Protein AF-M3I297-F1 (afdb_monomer_lite)

Organism: NCBI:txid1001599

Structure (mmCIF, N/CA/C/O backbone):
data_AF-M3I297-F1
#
_entry.id   AF-M3I297-F1
#
loop_
_atom_site.group_PDB
_atom_site.id
_atom_site.type_symbol
_atom_site.label_atom_id
_atom_site.label_alt_id
_atom_site.label_comp_id
_atom_site.label_asym_id
_atom_site.label_entity_id
_atom_site.label_seq_id
_atom_site.pdbx_PDB_ins_code
_atom_site.Cartn_x
_atom_site.Cartn_y
_atom_site.Cartn_z
_atom_site.occupancy
_atom_site.B_iso_or_equiv
_atom_site.auth_seq_id
_atom_site.auth_comp_id
_atom_site.auth_asym_id
_atom_site.auth_atom_id
_atom_site.pdbx_PDB_model_num
ATOM 1 N N . MET A 1 1 ? -1.017 31.711 -9.173 1.00 38.34 1 MET A N 1
ATOM 2 C CA . MET A 1 1 ? -0.684 30.380 -9.720 1.00 38.34 1 MET A CA 1
ATOM 3 C C . MET A 1 1 ? -1.954 29.551 -9.672 1.00 38.34 1 MET A C 1
ATOM 5 O O . MET A 1 1 ? -2.575 29.557 -8.613 1.00 38.34 1 MET A O 1
ATOM 9 N N . PRO A 1 2 ? -2.420 28.961 -10.782 1.00 35.44 2 PRO A N 1
ATOM 10 C CA . PRO A 1 2 ? -3.630 28.152 -10.754 1.00 35.44 2 PRO A CA 1
ATOM 11 C C . PRO A 1 2 ? -3.347 26.875 -9.959 1.00 35.44 2 PRO A C 1
ATOM 13 O O . PRO A 1 2 ? -2.300 26.262 -10.141 1.00 35.44 2 PRO A O 1
ATOM 16 N N . MET A 1 3 ? -4.272 26.511 -9.070 1.00 35.22 3 MET A N 1
ATOM 17 C CA . MET A 1 3 ? -4.291 25.218 -8.392 1.00 35.22 3 MET A CA 1
ATOM 18 C C . MET A 1 3 ? -4.298 24.107 -9.445 1.00 35.22 3 MET A C 1
ATOM 20 O O . MET A 1 3 ? -5.260 23.988 -10.207 1.00 35.22 3 MET A O 1
ATOM 24 N N . GLU A 1 4 ? -3.245 23.290 -9.483 1.00 35.91 4 GLU A N 1
ATOM 25 C CA . GLU A 1 4 ? -3.313 21.971 -10.104 1.00 35.91 4 GLU A CA 1
ATOM 26 C C . GLU A 1 4 ? -4.332 21.154 -9.309 1.00 35.91 4 GLU A C 1
ATOM 28 O O . GLU A 1 4 ? -4.052 20.588 -8.256 1.00 35.91 4 GLU A O 1
ATOM 33 N N . ASN A 1 5 ? -5.575 21.188 -9.788 1.00 38.97 5 ASN A N 1
ATOM 34 C CA . ASN A 1 5 ? -6.675 20.414 -9.248 1.00 38.97 5 ASN A CA 1
ATOM 35 C C . ASN A 1 5 ? -6.267 18.939 -9.176 1.00 38.97 5 ASN A C 1
ATOM 37 O O . ASN A 1 5 ? -5.730 18.394 -10.145 1.00 38.97 5 ASN A O 1
ATOM 41 N N . LEU A 1 6 ? -6.646 18.292 -8.073 1.00 38.22 6 LEU A N 1
ATOM 42 C CA . LEU A 1 6 ? -6.568 16.859 -7.740 1.00 38.22 6 LEU A CA 1
ATOM 43 C C . LEU A 1 6 ? -6.911 15.856 -8.879 1.00 38.22 6 LEU A C 1
ATOM 45 O O . LEU A 1 6 ? -6.739 14.652 -8.716 1.00 38.22 6 LEU A O 1
ATOM 49 N N . SER A 1 7 ? -7.353 16.319 -10.054 1.00 41.91 7 SER A N 1
ATOM 50 C CA . SER A 1 7 ? -7.510 15.539 -11.292 1.00 41.91 7 SER A CA 1
ATOM 51 C C . SER A 1 7 ? -6.192 15.165 -12.002 1.00 41.91 7 SER A C 1
ATOM 53 O O . SER A 1 7 ? -6.176 14.222 -12.794 1.00 41.91 7 SER A O 1
ATOM 55 N N . SER A 1 8 ? -5.079 15.853 -11.708 1.00 45.41 8 SER A N 1
ATOM 56 C CA . SER A 1 8 ? -3.758 15.600 -12.324 1.00 45.41 8 SER A CA 1
ATOM 57 C C . SER A 1 8 ? -3.114 14.284 -11.856 1.00 45.41 8 SER A C 1
ATOM 59 O O . SER A 1 8 ? -2.448 13.615 -12.641 1.00 45.41 8 SER A O 1
ATOM 61 N N . LEU A 1 9 ? -3.358 13.846 -10.613 1.00 40.81 9 LEU A N 1
ATOM 62 C CA . LEU A 1 9 ? -2.832 12.561 -10.131 1.00 40.81 9 LEU A CA 1
ATOM 63 C C . LEU A 1 9 ? -3.658 11.371 -10.631 1.00 40.81 9 LEU A C 1
ATOM 65 O O . LEU A 1 9 ? -3.093 10.365 -11.041 1.00 40.81 9 LEU A O 1
ATOM 69 N N . ALA A 1 10 ? -4.989 11.483 -10.656 1.00 38.38 10 ALA A N 1
ATOM 70 C CA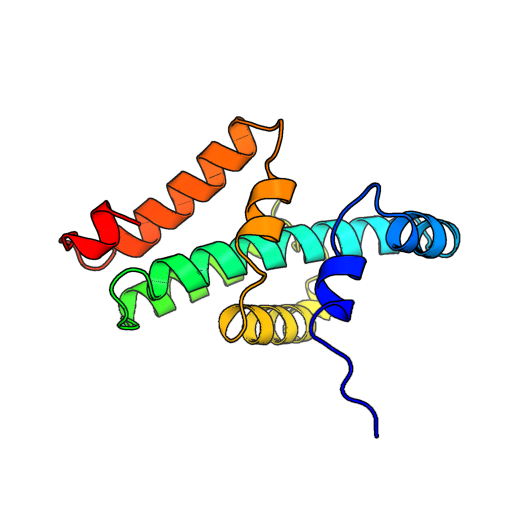 . ALA A 1 10 ? -5.858 10.393 -11.109 1.00 38.38 10 ALA A CA 1
ATOM 71 C C . ALA A 1 10 ? -5.722 10.093 -12.617 1.00 38.38 10 ALA A C 1
ATOM 73 O O . ALA A 1 10 ? -5.931 8.958 -13.035 1.00 38.38 10 ALA A O 1
ATOM 74 N N . SER A 1 11 ? -5.343 11.089 -13.427 1.00 40.50 11 SER A N 1
ATOM 75 C CA . SER A 1 11 ? -5.132 10.943 -14.878 1.00 40.50 11 SER A CA 1
ATOM 76 C C . SER A 1 11 ? -3.778 10.329 -15.262 1.00 40.50 11 SER A C 1
ATOM 78 O O . SER A 1 11 ? -3.595 9.958 -16.421 1.00 40.50 11 SER A O 1
ATOM 80 N N . LYS A 1 12 ? -2.852 10.173 -14.305 1.00 48.19 12 LYS A N 1
ATOM 81 C CA . LYS A 1 12 ? -1.514 9.591 -14.518 1.00 48.19 12 LYS A CA 1
ATOM 82 C C . LYS A 1 12 ? -1.425 8.086 -14.223 1.00 48.19 12 LYS A C 1
ATOM 84 O O . LYS A 1 12 ? -0.371 7.497 -14.439 1.00 48.19 12 LYS A O 1
ATOM 89 N N . VAL A 1 13 ? -2.483 7.465 -13.690 1.00 51.09 13 VAL A N 1
ATOM 90 C CA . VAL A 1 13 ? -2.327 6.225 -12.900 1.00 51.09 13 VAL A CA 1
ATOM 91 C C . VAL A 1 13 ? -3.025 4.984 -13.482 1.00 51.09 13 VAL A C 1
ATOM 93 O O . VAL A 1 13 ? -2.803 3.890 -12.975 1.00 51.09 13 VAL A O 1
ATOM 96 N N . LEU A 1 14 ? -3.803 5.077 -14.568 1.00 52.09 14 LEU A N 1
ATOM 97 C CA . LEU A 1 14 ? -4.541 3.915 -15.096 1.00 52.09 14 LEU A CA 1
ATOM 98 C C . LEU A 1 14 ? -4.260 3.642 -16.589 1.00 52.09 14 LEU A C 1
ATOM 100 O O . LEU A 1 14 ? -4.470 4.546 -17.405 1.00 52.09 14 LEU A O 1
ATOM 104 N N . PRO A 1 15 ? -3.846 2.409 -16.957 1.00 55.41 15 PRO A N 1
ATOM 105 C CA . PRO A 1 15 ? -3.812 1.945 -18.347 1.00 55.41 15 PRO A CA 1
ATOM 106 C C . PRO A 1 15 ? -5.154 2.156 -19.065 1.00 55.41 15 PRO A C 1
ATOM 108 O O . PRO A 1 15 ? -6.210 1.967 -18.458 1.00 55.41 15 PRO A O 1
ATOM 111 N N . GLY A 1 16 ? -5.134 2.554 -20.344 1.00 54.25 16 GLY A N 1
ATOM 112 C CA . GLY A 1 16 ? -6.342 2.823 -21.138 1.00 54.25 16 GLY A CA 1
ATOM 113 C C . GLY A 1 16 ? -6.909 4.248 -21.041 1.00 54.25 16 GLY A C 1
ATOM 114 O O . GLY A 1 16 ? -7.905 4.554 -21.698 1.00 54.25 16 GLY A O 1
ATOM 115 N N . HIS A 1 17 ? -6.298 5.144 -20.260 1.00 60.00 17 HIS A N 1
ATOM 116 C CA . HIS A 1 17 ? -6.624 6.575 -20.276 1.00 60.00 17 HIS A CA 1
ATOM 117 C C . HIS A 1 17 ? -5.847 7.288 -21.399 1.00 60.00 17 HIS A C 1
ATOM 119 O O . HIS A 1 17 ? -4.646 7.078 -21.529 1.00 60.00 17 HIS A O 1
ATOM 125 N N . GLU A 1 18 ? -6.479 8.184 -22.171 1.00 54.56 18 GLU A N 1
ATOM 126 C CA . GLU A 1 18 ? -5.847 8.843 -23.340 1.00 54.56 18 GLU A CA 1
ATOM 127 C C . GLU A 1 18 ? -4.523 9.551 -22.988 1.00 54.56 18 GLU A C 1
ATOM 129 O O . GLU A 1 18 ? -3.573 9.551 -23.769 1.00 54.56 18 GLU A O 1
ATOM 134 N N . PHE A 1 19 ? -4.440 10.118 -21.781 1.00 56.34 19 PHE A N 1
ATOM 135 C CA . PHE A 1 19 ? -3.205 10.713 -21.267 1.00 56.34 19 PHE A CA 1
ATOM 136 C C . PHE A 1 19 ? -2.106 9.669 -21.018 1.00 56.34 19 PHE A C 1
ATOM 138 O O . PHE A 1 19 ? -0.956 9.918 -21.357 1.00 56.34 19 PHE A O 1
ATOM 145 N N . TYR A 1 20 ? -2.453 8.508 -20.453 1.00 62.19 20 TYR A N 1
ATOM 146 C CA . TYR A 1 20 ? -1.502 7.424 -20.206 1.00 62.19 20 TYR A CA 1
ATOM 147 C C . TYR A 1 20 ? -0.984 6.843 -21.523 1.00 62.19 20 TYR A C 1
ATOM 149 O O . TYR A 1 20 ? 0.216 6.652 -21.650 1.00 62.19 20 TYR A O 1
ATOM 157 N N . GLU A 1 21 ? -1.848 6.645 -22.524 1.00 66.00 21 GLU A N 1
ATOM 158 C CA . GLU A 1 21 ? -1.423 6.113 -23.827 1.00 66.00 21 GLU A CA 1
ATOM 159 C C . GLU A 1 21 ? -0.480 7.076 -24.569 1.00 66.00 21 GLU A C 1
ATOM 161 O O . GLU A 1 21 ? 0.551 6.641 -25.071 1.00 66.00 21 GLU A O 1
ATOM 166 N N . LYS A 1 22 ? -0.754 8.391 -24.560 1.00 61.94 22 LYS A N 1
ATOM 167 C CA . LYS A 1 22 ? 0.179 9.393 -25.120 1.00 61.94 22 LYS A CA 1
ATOM 168 C C . LYS A 1 22 ? 1.511 9.439 -24.376 1.00 61.94 22 LYS A C 1
ATOM 170 O O . LYS A 1 22 ? 2.553 9.575 -24.998 1.00 61.94 22 LYS A O 1
ATOM 175 N N . PHE A 1 23 ? 1.478 9.335 -23.049 1.00 62.41 23 PHE A N 1
ATOM 176 C CA . PHE A 1 23 ? 2.691 9.350 -22.234 1.00 62.41 23 PHE A CA 1
ATOM 177 C C . PHE A 1 23 ? 3.517 8.076 -22.452 1.00 62.41 23 PHE A C 1
ATOM 179 O O . PHE A 1 23 ? 4.730 8.145 -22.586 1.00 62.41 23 PHE A O 1
ATOM 186 N N . ARG A 1 24 ? 2.855 6.920 -22.561 1.00 62.22 24 ARG A N 1
ATOM 187 C CA . ARG A 1 24 ? 3.454 5.607 -22.821 1.00 62.22 24 ARG A CA 1
ATOM 188 C C . ARG A 1 24 ? 4.250 5.564 -24.125 1.00 62.22 24 ARG A C 1
ATOM 190 O O . ARG A 1 24 ? 5.324 4.976 -24.137 1.00 62.22 24 ARG A O 1
ATOM 197 N N . GLU A 1 25 ? 3.758 6.190 -25.195 1.00 66.69 25 GLU A N 1
ATOM 198 C CA . GLU A 1 25 ? 4.456 6.251 -26.493 1.00 66.69 25 GLU A CA 1
ATOM 199 C C . GLU A 1 25 ? 5.849 6.906 -26.406 1.00 66.69 25 GLU A C 1
ATOM 201 O O . GLU A 1 25 ? 6.713 6.629 -27.238 1.00 66.69 25 GLU A O 1
ATOM 206 N N . GLU A 1 26 ? 6.089 7.740 -25.389 1.00 67.44 26 GLU A N 1
ATOM 207 C CA . GLU A 1 26 ? 7.355 8.446 -25.165 1.00 67.44 26 GLU A CA 1
ATOM 208 C C . GLU A 1 26 ? 8.301 7.710 -24.196 1.00 67.44 26 GLU A C 1
ATOM 210 O O . GLU A 1 26 ? 9.459 8.108 -24.039 1.00 67.44 26 GLU A O 1
ATOM 215 N N . MET A 1 27 ? 7.839 6.636 -23.545 1.00 71.81 27 MET A N 1
ATOM 216 C CA . MET A 1 27 ? 8.598 5.912 -22.524 1.00 71.81 27 MET A CA 1
ATOM 217 C C . MET A 1 27 ? 9.301 4.689 -23.095 1.00 71.81 27 MET A C 1
ATOM 219 O O . MET A 1 27 ? 8.782 3.978 -23.955 1.00 71.81 27 MET A O 1
ATOM 223 N N . ASN A 1 28 ? 10.482 4.388 -22.556 1.00 83.12 28 ASN A N 1
ATOM 224 C CA . ASN A 1 28 ? 11.075 3.080 -22.796 1.00 83.12 28 ASN A CA 1
ATOM 225 C C . ASN A 1 28 ? 10.368 1.998 -21.938 1.00 83.12 28 ASN A C 1
ATOM 227 O O . ASN A 1 28 ? 9.741 2.323 -20.923 1.00 83.12 28 ASN A O 1
ATOM 231 N N . PRO A 1 29 ? 10.476 0.707 -22.304 1.00 80.25 29 PRO A N 1
ATOM 232 C CA . PRO A 1 29 ? 9.767 -0.368 -21.604 1.00 80.25 29 PRO A CA 1
ATOM 233 C C . PRO A 1 29 ? 10.098 -0.491 -20.109 1.00 80.25 29 PRO A C 1
ATOM 235 O O . PRO A 1 29 ? 9.234 -0.846 -19.312 1.00 80.25 29 PRO A O 1
ATOM 238 N N . GLU A 1 30 ? 11.336 -0.194 -19.708 1.00 81.19 30 GLU A N 1
ATOM 239 C CA . GLU A 1 30 ? 11.753 -0.259 -18.301 1.00 81.19 30 GLU A CA 1
ATOM 240 C C . GLU A 1 30 ? 11.059 0.821 -17.468 1.00 81.19 30 GLU A C 1
ATOM 242 O O . GLU A 1 30 ? 10.563 0.551 -16.372 1.00 81.19 30 GLU A O 1
ATOM 247 N N . GLN A 1 31 ? 10.953 2.030 -18.018 1.00 80.88 31 GLN A N 1
ATOM 248 C CA . GLN A 1 31 ? 10.226 3.121 -17.387 1.00 80.88 31 GLN A CA 1
ATOM 249 C C . GLN A 1 31 ? 8.728 2.799 -17.304 1.00 80.88 31 GLN A C 1
ATOM 251 O O . GLN A 1 31 ? 8.128 2.982 -16.247 1.00 80.88 31 GLN A O 1
ATOM 256 N N . GLU A 1 32 ? 8.116 2.267 -18.366 1.00 80.38 32 GLU A N 1
ATOM 257 C CA . GLU A 1 32 ? 6.704 1.857 -18.343 1.00 80.38 32 GLU A CA 1
ATOM 258 C C . GLU A 1 32 ? 6.428 0.842 -17.216 1.00 80.38 32 GLU A C 1
ATOM 260 O O . GLU A 1 32 ? 5.501 1.025 -16.420 1.00 80.38 32 GLU A O 1
ATOM 265 N N . ILE A 1 33 ? 7.276 -0.186 -17.088 1.00 83.94 33 ILE A N 1
ATOM 266 C CA . ILE A 1 33 ? 7.172 -1.201 -16.029 1.00 83.94 33 ILE A CA 1
ATOM 267 C C . ILE A 1 33 ? 7.312 -0.569 -14.642 1.00 83.94 33 ILE A C 1
ATOM 269 O O . ILE A 1 33 ? 6.531 -0.893 -13.743 1.00 83.94 33 ILE A O 1
ATOM 273 N N . PHE A 1 34 ? 8.272 0.338 -14.453 1.00 88.00 34 PHE A N 1
ATOM 274 C CA . PHE A 1 34 ? 8.439 1.046 -13.185 1.00 88.00 34 PHE A CA 1
ATOM 275 C C . PHE A 1 34 ? 7.186 1.844 -12.811 1.00 88.00 34 PHE A C 1
ATOM 277 O O . PHE A 1 34 ? 6.697 1.741 -11.685 1.00 88.00 34 PHE A O 1
ATOM 284 N N . HIS A 1 35 ? 6.608 2.587 -13.756 1.00 86.81 35 HIS A N 1
ATOM 285 C CA . HIS A 1 35 ? 5.395 3.361 -13.501 1.00 86.81 35 HIS A CA 1
ATOM 286 C C . HIS A 1 35 ? 4.188 2.474 -13.191 1.00 86.81 35 HIS A C 1
ATOM 288 O O . HIS A 1 35 ? 3.407 2.810 -12.302 1.00 86.81 35 HIS A O 1
ATOM 294 N N . LEU A 1 36 ? 4.051 1.319 -13.847 1.00 87.00 36 LEU A N 1
ATOM 295 C CA . LEU A 1 36 ? 3.019 0.334 -13.512 1.00 87.00 36 LEU A CA 1
ATOM 296 C C . LEU A 1 36 ? 3.191 -0.209 -12.087 1.00 87.00 36 LEU A C 1
ATOM 298 O O . LEU A 1 36 ? 2.228 -0.228 -11.318 1.00 87.00 36 LEU A O 1
ATOM 302 N N . LYS A 1 37 ? 4.419 -0.590 -11.713 1.00 90.69 37 LYS A N 1
ATOM 303 C CA . LYS A 1 37 ? 4.766 -1.026 -10.350 1.00 90.69 37 LYS A CA 1
ATOM 304 C C . LYS A 1 37 ? 4.446 0.055 -9.318 1.00 90.69 37 LYS A C 1
ATOM 306 O O . LYS A 1 37 ? 3.837 -0.235 -8.289 1.00 90.69 37 LYS A O 1
ATOM 311 N N . MET A 1 38 ? 4.800 1.304 -9.616 1.00 94.62 38 MET A N 1
ATOM 312 C CA . MET A 1 38 ? 4.543 2.434 -8.731 1.00 94.62 38 MET A CA 1
ATOM 313 C C . MET A 1 38 ? 3.050 2.728 -8.590 1.00 94.62 38 MET A C 1
ATOM 315 O O . MET A 1 38 ? 2.560 2.907 -7.480 1.00 94.62 38 MET A O 1
ATOM 319 N N . ASN A 1 39 ? 2.296 2.709 -9.688 1.00 91.06 39 ASN A N 1
ATOM 320 C CA . ASN A 1 39 ? 0.846 2.889 -9.669 1.00 91.06 39 ASN A CA 1
ATOM 321 C C . ASN A 1 39 ? 0.155 1.811 -8.829 1.00 91.06 39 ASN A C 1
ATOM 323 O O . ASN A 1 39 ? -0.707 2.132 -8.011 1.00 91.06 39 ASN A O 1
ATOM 327 N N . TYR A 1 40 ? 0.581 0.555 -8.967 1.00 92.06 40 TYR A N 1
ATOM 328 C CA . TYR A 1 40 ? 0.081 -0.535 -8.139 1.00 92.06 40 TYR A CA 1
ATOM 329 C C . TYR A 1 40 ? 0.399 -0.326 -6.650 1.00 92.06 40 TYR A C 1
ATOM 331 O O . TYR A 1 40 ? -0.497 -0.408 -5.811 1.00 92.06 40 TYR A O 1
ATOM 339 N N . ALA A 1 41 ? 1.639 0.037 -6.312 1.00 95.75 41 ALA A N 1
ATOM 340 C CA . ALA A 1 41 ? 2.033 0.307 -4.929 1.00 95.75 41 ALA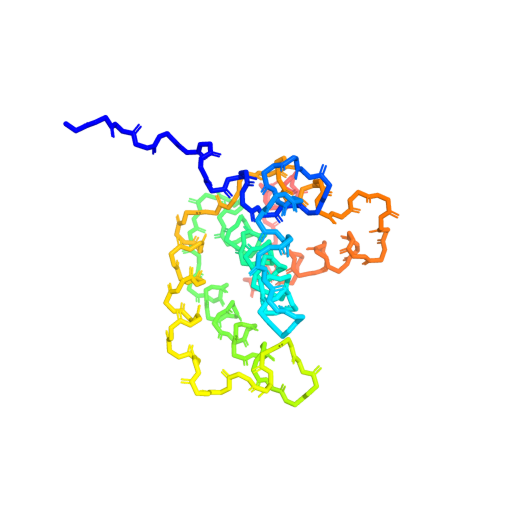 A CA 1
ATOM 341 C C . ALA A 1 41 ? 1.251 1.476 -4.302 1.00 95.75 41 ALA A C 1
ATOM 343 O O . ALA A 1 41 ? 0.854 1.402 -3.141 1.00 95.75 41 ALA A O 1
ATOM 344 N N . LYS A 1 42 ? 0.954 2.531 -5.069 1.00 96.00 42 LYS A N 1
ATOM 345 C CA . LYS A 1 42 ? 0.107 3.642 -4.604 1.00 96.00 42 LYS A CA 1
ATOM 346 C C . LYS A 1 42 ? -1.319 3.199 -4.294 1.00 96.00 42 LYS A C 1
ATOM 348 O O . LYS A 1 42 ? -1.914 3.689 -3.335 1.00 96.00 42 LYS A O 1
ATOM 353 N N . VAL A 1 43 ? -1.874 2.284 -5.089 1.00 95.75 43 VAL A N 1
ATOM 354 C CA . VAL A 1 43 ? -3.199 1.703 -4.832 1.00 95.75 43 VAL A CA 1
ATOM 355 C C . VAL A 1 43 ? -3.187 0.895 -3.536 1.00 95.75 43 VAL A C 1
ATOM 357 O O . VAL A 1 43 ? -4.051 1.130 -2.693 1.00 95.75 43 VAL A O 1
ATOM 360 N N . LEU A 1 44 ? -2.182 0.034 -3.338 1.00 96.50 44 LEU A N 1
ATOM 361 C CA . LEU A 1 44 ? -2.002 -0.723 -2.093 1.00 96.50 44 LEU A CA 1
ATOM 362 C C . LEU A 1 44 ? -1.938 0.206 -0.876 1.00 96.50 44 LEU A C 1
ATOM 364 O O . LEU A 1 44 ? -2.750 0.099 0.037 1.00 96.50 44 LEU A O 1
ATOM 368 N N . VAL A 1 45 ? -1.045 1.195 -0.909 1.00 97.19 45 VAL A N 1
ATOM 369 C CA . VAL A 1 45 ? -0.866 2.148 0.193 1.00 97.19 45 VAL A CA 1
ATOM 370 C C . VAL A 1 45 ? -2.130 2.967 0.465 1.00 97.19 45 VAL A C 1
ATOM 372 O O . VAL A 1 45 ? -2.425 3.271 1.619 1.00 97.19 45 VAL A O 1
ATOM 375 N N . SER A 1 46 ? -2.918 3.277 -0.567 1.00 97.06 46 SER A N 1
ATOM 376 C CA . SER A 1 46 ? -4.204 3.959 -0.387 1.00 97.06 46 SER A CA 1
ATOM 377 C C . SER A 1 46 ? -5.207 3.089 0.376 1.00 97.06 46 SER A C 1
ATOM 379 O O . SER A 1 46 ? -5.881 3.583 1.275 1.00 97.06 46 SER A O 1
ATOM 381 N N . ILE A 1 47 ? -5.284 1.790 0.061 1.00 96.62 47 ILE A N 1
ATOM 382 C CA . ILE A 1 47 ? -6.128 0.830 0.795 1.00 96.62 47 ILE A CA 1
ATOM 383 C C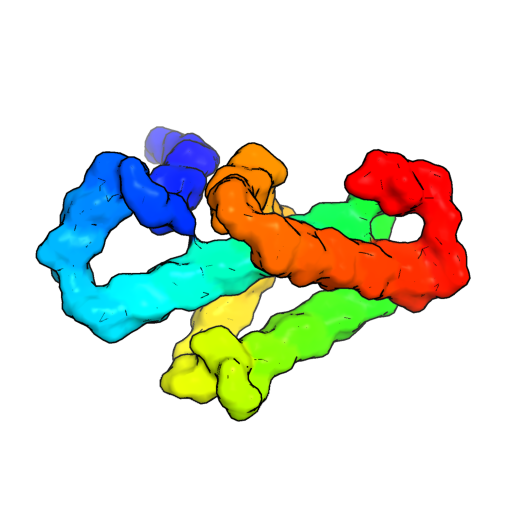 . ILE A 1 47 ? -5.661 0.714 2.243 1.00 96.62 47 ILE A C 1
ATOM 385 O O . ILE A 1 47 ? -6.481 0.752 3.159 1.00 96.62 47 ILE A O 1
ATOM 389 N N . TRP A 1 48 ? -4.350 0.615 2.458 1.00 97.50 48 TRP A N 1
ATOM 390 C CA . TRP A 1 48 ? -3.769 0.510 3.792 1.00 97.50 48 TRP A CA 1
ATOM 391 C C . TRP A 1 48 ? -4.056 1.757 4.636 1.00 97.50 48 TRP A C 1
ATOM 393 O O . TRP A 1 48 ? -4.461 1.633 5.787 1.00 97.50 48 TRP A O 1
ATOM 403 N N . SER A 1 49 ? -3.945 2.950 4.043 1.00 96.00 49 SER A N 1
ATOM 404 C CA . SER A 1 49 ? -4.319 4.221 4.676 1.00 96.00 49 SER A CA 1
ATOM 405 C C . SER A 1 49 ? -5.798 4.261 5.063 1.00 96.00 49 SER A C 1
ATOM 407 O O . SER A 1 49 ? -6.125 4.548 6.214 1.00 96.00 49 SER A O 1
ATOM 409 N N . TYR A 1 50 ? -6.701 3.892 4.145 1.00 95.62 50 TYR A N 1
ATOM 410 C CA . TYR A 1 50 ? -8.130 3.808 4.462 1.00 95.62 50 TYR A CA 1
ATOM 411 C C . TYR A 1 50 ? -8.422 2.804 5.579 1.00 95.62 50 TYR A C 1
ATOM 413 O O . TYR A 1 50 ? -9.266 3.079 6.428 1.00 95.62 50 TYR A O 1
ATOM 421 N N . SER A 1 51 ? -7.697 1.686 5.604 1.00 95.25 51 SER A N 1
ATOM 422 C CA . SER A 1 51 ? -7.843 0.649 6.626 1.00 95.25 51 SER A CA 1
ATOM 423 C C . SER A 1 51 ? -7.415 1.161 8.004 1.00 95.25 51 SER A C 1
ATOM 425 O O . SER A 1 51 ? -8.193 1.057 8.943 1.00 95.25 51 SER A O 1
ATOM 427 N N . CYS A 1 52 ? -6.260 1.831 8.113 1.00 94.25 52 CYS A N 1
ATOM 428 C CA . CYS A 1 52 ? -5.804 2.469 9.359 1.00 94.25 52 CYS A CA 1
ATOM 429 C C . CYS A 1 52 ? -6.704 3.613 9.858 1.00 94.25 52 CYS A C 1
ATOM 431 O O . CYS A 1 52 ? -6.486 4.148 10.939 1.00 94.25 52 CYS A O 1
ATOM 433 N N . MET A 1 53 ? -7.646 4.073 9.035 1.00 91.81 53 MET A N 1
ATOM 434 C CA . MET A 1 53 ? -8.558 5.172 9.353 1.00 91.81 53 MET A CA 1
ATOM 435 C C . MET A 1 53 ? -10.021 4.717 9.354 1.00 91.81 53 MET A C 1
ATOM 437 O O . MET A 1 53 ? -10.920 5.561 9.407 1.00 91.81 53 MET A O 1
ATOM 441 N N . ALA A 1 54 ? -10.283 3.406 9.291 1.00 90.19 54 ALA A N 1
ATOM 442 C CA . ALA A 1 54 ? -11.620 2.850 9.095 1.00 90.19 54 ALA A CA 1
ATOM 443 C C . ALA A 1 54 ? -12.601 3.237 10.217 1.00 90.19 54 ALA A C 1
ATOM 445 O O . ALA A 1 54 ? -13.791 3.464 9.970 1.00 90.19 54 ALA A O 1
ATOM 446 N N . ASP A 1 55 ? -12.122 3.382 11.453 1.00 86.44 55 ASP A N 1
ATOM 447 C CA . ASP A 1 55 ? -12.923 3.848 12.587 1.00 86.44 55 ASP A CA 1
ATOM 448 C C . ASP A 1 55 ? -12.837 5.376 12.834 1.00 86.44 55 ASP A C 1
ATOM 450 O O . ASP A 1 55 ? -13.632 5.939 13.610 1.00 86.44 55 ASP A O 1
ATOM 454 N N . GLY A 1 56 ? -11.953 6.054 12.097 1.00 84.75 56 GLY A N 1
ATOM 455 C CA . GLY A 1 56 ? -11.626 7.475 12.189 1.00 84.75 56 GLY A CA 1
ATOM 456 C C . GLY A 1 56 ? -10.454 7.810 13.119 1.00 84.75 56 GLY A C 1
ATOM 457 O O . GLY A 1 56 ? -10.217 8.998 13.349 1.00 84.75 56 GLY A O 1
ATOM 458 N N . ILE A 1 57 ? -9.751 6.816 13.666 1.00 86.19 57 ILE A N 1
ATOM 459 C CA . ILE A 1 57 ? -8.620 6.978 14.583 1.00 86.19 57 ILE A CA 1
ATOM 460 C C . ILE A 1 57 ? -7.433 6.175 14.053 1.00 86.19 57 ILE A C 1
ATOM 462 O O . ILE A 1 57 ? -7.531 4.984 13.815 1.00 86.19 57 ILE A O 1
ATOM 466 N N . PHE A 1 58 ? -6.280 6.829 13.924 1.00 87.44 58 PHE A N 1
ATOM 467 C CA . PHE A 1 58 ? -5.052 6.142 13.540 1.00 87.44 58 PHE A CA 1
ATOM 468 C C . PHE A 1 58 ? -4.434 5.405 14.733 1.00 87.44 58 PHE A C 1
ATOM 470 O O . PHE A 1 58 ? -3.998 6.048 15.699 1.00 87.44 58 PHE A O 1
ATOM 477 N N . HIS A 1 59 ? -4.321 4.078 14.648 1.00 88.38 59 HIS A N 1
ATOM 478 C CA . HIS A 1 59 ? -3.673 3.276 15.682 1.00 88.38 59 HIS A CA 1
ATOM 479 C C . HIS A 1 59 ? -2.208 2.976 15.348 1.00 88.38 59 HIS A C 1
ATOM 481 O O . HIS A 1 59 ? -1.837 2.560 14.250 1.00 88.38 59 HIS A O 1
ATOM 487 N N . GLN A 1 60 ? -1.329 3.135 16.343 1.00 89.19 60 GLN A N 1
ATOM 488 C CA . GLN A 1 60 ? 0.116 2.960 16.158 1.00 89.19 60 GLN A CA 1
ATOM 489 C C . GLN A 1 60 ? 0.499 1.543 15.693 1.00 89.19 60 GLN A C 1
ATOM 491 O O . GLN A 1 60 ? 1.488 1.376 14.977 1.00 89.19 60 GLN A O 1
ATOM 496 N N . LYS A 1 61 ? -0.254 0.514 16.103 1.00 91.06 61 LYS A N 1
ATOM 497 C CA . LYS A 1 61 ? 0.011 -0.877 15.709 1.00 91.06 61 LYS A CA 1
ATOM 498 C C . LYS A 1 61 ? -0.294 -1.119 14.234 1.00 91.06 61 LYS A C 1
ATOM 500 O O . LYS A 1 61 ? 0.526 -1.740 13.564 1.00 91.06 61 LYS A O 1
ATOM 505 N N . GLU A 1 62 ? -1.403 -0.582 13.736 1.00 91.75 62 GLU A N 1
ATOM 506 C CA . GLU A 1 62 ? -1.761 -0.615 12.316 1.00 91.75 62 GLU A CA 1
ATOM 507 C C . GLU A 1 62 ? -0.699 0.110 11.484 1.00 91.75 62 GLU A C 1
ATOM 509 O O . GLU A 1 62 ? -0.159 -0.453 10.536 1.00 91.75 62 GLU A O 1
ATOM 514 N N . GLY A 1 63 ? -0.286 1.308 11.912 1.00 90.94 63 GLY A N 1
ATOM 515 C CA . GLY A 1 63 ? 0.798 2.051 11.264 1.00 90.94 63 GLY A CA 1
ATOM 516 C C . GLY A 1 63 ? 2.133 1.300 11.239 1.00 90.94 63 GLY A C 1
ATOM 517 O O . GLY A 1 63 ? 2.845 1.303 10.235 1.00 90.94 63 GLY A O 1
ATOM 518 N N . SER A 1 64 ? 2.477 0.620 12.336 1.00 94.00 64 SER A N 1
ATOM 519 C CA . SER A 1 64 ? 3.676 -0.222 12.412 1.00 94.00 64 SER A CA 1
ATOM 520 C C . SER A 1 64 ? 3.606 -1.397 11.433 1.00 94.00 64 SER A C 1
ATOM 522 O O . SER A 1 64 ? 4.593 -1.678 10.748 1.00 94.00 64 SER A O 1
ATOM 524 N N . LEU A 1 65 ? 2.444 -2.052 11.328 1.00 95.38 65 LEU A N 1
ATOM 525 C CA . LEU A 1 65 ? 2.195 -3.122 10.362 1.00 95.38 65 LEU A CA 1
ATOM 526 C C . LEU A 1 65 ? 2.323 -2.608 8.923 1.00 95.38 65 LEU A C 1
ATOM 528 O O . LEU A 1 65 ? 3.070 -3.193 8.144 1.00 95.38 65 LEU A O 1
ATOM 532 N N . VAL A 1 66 ? 1.698 -1.477 8.586 1.00 96.25 66 VAL A N 1
ATOM 533 C CA . VAL A 1 66 ? 1.838 -0.860 7.256 1.00 96.25 66 VAL A CA 1
ATOM 534 C C . VAL A 1 66 ? 3.303 -0.551 6.945 1.00 96.25 66 VAL A C 1
ATOM 536 O O . VAL A 1 66 ? 3.779 -0.826 5.845 1.00 96.25 66 VAL A O 1
ATOM 539 N N . GLY A 1 67 ? 4.072 -0.075 7.927 1.00 95.56 67 GLY A N 1
ATOM 540 C CA . GLY A 1 67 ? 5.515 0.110 7.776 1.00 95.56 67 GLY A CA 1
ATOM 541 C C . GLY A 1 67 ? 6.279 -1.184 7.456 1.00 95.56 67 GLY A C 1
ATOM 542 O O . GLY A 1 67 ? 7.294 -1.138 6.759 1.00 95.56 67 GLY A O 1
ATOM 543 N N . GLN A 1 68 ? 5.815 -2.343 7.933 1.00 96.19 68 GLN A N 1
ATOM 544 C CA . GLN A 1 68 ? 6.369 -3.652 7.564 1.00 96.19 68 GLN A CA 1
ATOM 545 C C . GLN A 1 68 ? 5.926 -4.082 6.163 1.00 96.19 68 GLN A C 1
ATOM 547 O O . GLN A 1 68 ? 6.764 -4.534 5.387 1.00 96.19 68 GLN A O 1
ATOM 552 N N . MET A 1 69 ? 4.662 -3.863 5.801 1.00 96.94 69 MET A N 1
ATOM 553 C CA . MET A 1 69 ? 4.146 -4.150 4.458 1.00 96.94 69 MET A CA 1
ATOM 554 C C . MET A 1 69 ? 4.886 -3.335 3.386 1.00 96.94 69 MET A C 1
ATOM 556 O O . MET A 1 69 ? 5.296 -3.885 2.367 1.00 96.94 69 MET A O 1
ATOM 560 N N . VAL A 1 70 ? 5.176 -2.054 3.648 1.00 96.69 70 VAL A N 1
ATOM 561 C CA . VAL A 1 70 ? 6.008 -1.213 2.766 1.00 96.69 70 VAL A CA 1
ATOM 562 C C . VAL A 1 70 ? 7.427 -1.770 2.633 1.00 96.69 70 VAL A C 1
ATOM 564 O O . VAL A 1 70 ? 7.979 -1.773 1.535 1.00 96.69 70 VAL A O 1
ATOM 567 N N . LYS A 1 71 ? 8.036 -2.263 3.720 1.00 95.62 71 LYS A N 1
ATOM 568 C CA . LYS A 1 71 ? 9.365 -2.898 3.653 1.00 95.62 71 LYS A CA 1
ATOM 569 C C . LYS A 1 71 ? 9.340 -4.160 2.794 1.00 95.62 71 LYS A C 1
ATOM 571 O O . LYS A 1 71 ? 10.258 -4.330 1.992 1.00 95.62 71 LYS A O 1
ATOM 576 N N . ALA A 1 72 ? 8.289 -4.970 2.917 1.00 96.31 72 ALA A N 1
ATOM 577 C CA . ALA A 1 72 ? 8.114 -6.202 2.156 1.00 96.31 72 ALA A CA 1
ATOM 578 C C . ALA A 1 72 ? 8.062 -5.959 0.640 1.00 96.31 72 ALA A C 1
ATOM 580 O O . ALA A 1 72 ? 8.507 -6.805 -0.130 1.00 96.31 72 ALA A O 1
ATOM 581 N N . LEU A 1 73 ? 7.633 -4.773 0.185 1.00 96.56 73 LEU A N 1
ATOM 582 C CA . LEU A 1 73 ? 7.656 -4.418 -1.242 1.00 96.56 73 LEU A CA 1
ATOM 583 C C . LEU A 1 73 ? 9.064 -4.453 -1.864 1.00 96.56 73 LEU A C 1
ATOM 585 O O . LEU A 1 73 ? 9.181 -4.554 -3.085 1.00 96.56 73 LEU A O 1
ATOM 589 N N . PHE A 1 74 ? 10.113 -4.370 -1.043 1.00 97.25 74 PHE A N 1
ATOM 590 C CA . PHE A 1 74 ? 11.519 -4.378 -1.456 1.00 97.25 74 PHE A CA 1
ATOM 591 C C . PHE A 1 74 ? 12.224 -5.716 -1.199 1.00 97.25 74 PHE A C 1
ATOM 593 O O . PHE A 1 74 ? 13.430 -5.803 -1.425 1.00 97.25 74 PHE A O 1
ATOM 600 N N . GLU A 1 75 ? 11.521 -6.727 -0.689 1.00 95.50 75 GLU A N 1
ATOM 601 C CA . GLU A 1 75 ? 12.084 -8.062 -0.461 1.00 95.50 75 GLU A CA 1
ATOM 602 C C . GLU A 1 75 ? 12.247 -8.842 -1.773 1.00 95.50 75 GLU A C 1
ATOM 604 O O . GLU A 1 75 ? 11.732 -8.448 -2.820 1.00 95.50 75 GLU A O 1
ATOM 609 N N . GLU A 1 76 ? 13.013 -9.933 -1.734 1.00 94.31 76 GLU A N 1
ATOM 610 C CA . GLU A 1 76 ? 13.271 -10.770 -2.909 1.00 94.31 76 GLU A CA 1
ATOM 611 C C . GLU A 1 76 ? 11.969 -11.280 -3.536 1.00 94.31 76 GLU A C 1
ATOM 613 O O . GLU A 1 76 ? 11.107 -11.833 -2.857 1.00 94.31 76 GLU A O 1
ATOM 618 N N . GLY A 1 77 ? 11.822 -11.068 -4.847 1.00 90.56 77 GLY A N 1
ATOM 619 C CA . GLY A 1 77 ? 10.616 -11.438 -5.593 1.00 90.56 77 GLY A CA 1
ATOM 620 C C . GLY A 1 77 ? 9.445 -10.454 -5.476 1.00 90.56 77 GLY A C 1
ATOM 621 O O . GLY A 1 77 ? 8.415 -10.674 -6.114 1.00 90.56 77 GLY A O 1
ATOM 622 N N . CYS A 1 78 ? 9.588 -9.359 -4.722 1.00 92.56 78 CYS A N 1
ATOM 623 C CA . CYS A 1 78 ? 8.554 -8.336 -4.572 1.00 92.56 78 CYS A CA 1
ATOM 624 C C . CYS A 1 78 ? 8.704 -7.171 -5.568 1.00 92.56 78 CYS A C 1
ATOM 626 O O . CYS A 1 78 ? 9.681 -7.058 -6.312 1.00 92.56 78 CYS A O 1
ATOM 628 N N . ILE A 1 79 ? 7.697 -6.288 -5.579 1.00 91.94 79 ILE A N 1
ATOM 629 C CA . ILE A 1 79 ? 7.480 -5.216 -6.569 1.00 91.94 79 ILE A CA 1
ATOM 630 C C . ILE A 1 79 ? 8.770 -4.443 -6.897 1.00 91.94 79 ILE A C 1
ATOM 632 O O . ILE A 1 79 ? 9.117 -4.274 -8.072 1.00 91.94 79 ILE A O 1
ATOM 636 N N . PHE A 1 80 ? 9.483 -4.000 -5.861 1.00 95.31 80 PHE A N 1
ATOM 637 C CA . PHE A 1 80 ? 10.640 -3.113 -5.950 1.00 95.31 80 PHE A CA 1
ATOM 638 C C . PHE A 1 80 ? 11.959 -3.800 -5.597 1.00 95.31 80 PHE A C 1
ATOM 640 O O . PHE A 1 80 ? 12.930 -3.107 -5.298 1.00 95.31 80 PHE A O 1
ATOM 647 N N . PHE A 1 81 ? 12.031 -5.135 -5.659 1.00 94.12 81 PHE A N 1
ATOM 648 C CA . PHE A 1 81 ? 13.278 -5.855 -5.394 1.00 94.12 81 PHE A CA 1
ATOM 649 C C . PHE A 1 81 ? 14.450 -5.302 -6.214 1.00 94.12 81 PHE A C 1
ATOM 651 O O . PHE A 1 81 ? 15.487 -4.975 -5.647 1.00 94.12 81 PHE A O 1
ATOM 658 N N . ASP A 1 82 ? 14.244 -5.083 -7.513 1.00 93.06 82 ASP A N 1
ATOM 659 C CA . ASP A 1 82 ? 15.281 -4.576 -8.423 1.00 93.06 82 ASP A CA 1
ATOM 660 C C . ASP A 1 82 ? 15.533 -3.058 -8.311 1.00 93.06 82 ASP A C 1
ATOM 662 O O . ASP A 1 82 ? 16.397 -2.532 -9.000 1.00 93.06 82 ASP A O 1
ATOM 666 N N . HIS A 1 83 ? 14.788 -2.343 -7.456 1.00 93.19 83 HIS A N 1
ATOM 667 C CA . HIS A 1 83 ? 14.804 -0.874 -7.343 1.00 93.19 83 HIS A CA 1
ATOM 668 C C . HIS A 1 83 ? 15.331 -0.417 -5.971 1.00 93.19 83 HIS A C 1
ATOM 670 O O . HIS A 1 83 ? 14.815 0.513 -5.341 1.00 93.19 83 HIS A O 1
ATOM 676 N N . GLN A 1 84 ? 16.341 -1.121 -5.442 1.00 93.38 84 GLN A N 1
ATOM 677 C CA . GLN A 1 84 ? 16.913 -0.795 -4.129 1.00 93.38 84 GLN A CA 1
ATOM 678 C C . GLN A 1 84 ? 17.610 0.571 -4.120 1.00 93.38 84 GLN A C 1
ATOM 680 O O . GLN A 1 84 ? 17.623 1.231 -3.080 1.00 93.38 84 GLN A O 1
ATOM 685 N N . SER A 1 85 ? 18.179 1.008 -5.25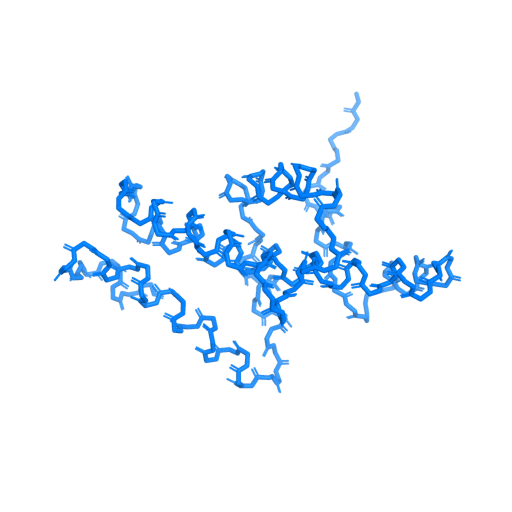0 1.00 94.50 85 SER A N 1
ATOM 686 C CA . SER A 1 85 ? 18.828 2.320 -5.379 1.00 94.50 85 SER A CA 1
ATOM 687 C C . SER A 1 85 ? 17.839 3.475 -5.227 1.00 94.50 85 SER A C 1
ATOM 689 O O . SER A 1 85 ? 18.191 4.512 -4.667 1.00 94.50 85 SER A O 1
ATOM 691 N N . GLU A 1 86 ? 16.589 3.289 -5.650 1.00 93.56 86 GLU A N 1
ATOM 692 C CA . GLU A 1 86 ? 15.527 4.297 -5.604 1.00 93.56 86 GLU A CA 1
ATOM 693 C C . GLU A 1 86 ? 14.685 4.211 -4.323 1.00 93.56 86 GLU A C 1
ATOM 695 O O . GLU A 1 86 ? 13.775 5.018 -4.124 1.00 93.56 86 GLU A O 1
ATOM 700 N N . LYS A 1 87 ? 14.989 3.267 -3.423 1.00 95.06 87 LYS A N 1
ATOM 701 C CA . LYS A 1 87 ? 14.179 2.934 -2.241 1.00 95.06 87 LYS A CA 1
ATOM 702 C C . LYS A 1 87 ? 13.747 4.145 -1.420 1.00 95.06 87 LYS A C 1
ATOM 704 O O . LYS A 1 87 ? 12.574 4.257 -1.077 1.00 95.06 87 LYS A O 1
ATOM 709 N N . THR A 1 88 ? 14.663 5.064 -1.120 1.00 95.81 88 THR A N 1
ATOM 710 C CA . THR A 1 88 ? 14.344 6.280 -0.352 1.00 95.81 88 THR A CA 1
ATOM 711 C C . THR A 1 88 ? 13.331 7.164 -1.080 1.00 95.81 88 THR A C 1
ATOM 713 O O . THR A 1 88 ? 12.408 7.674 -0.451 1.00 95.81 88 THR A O 1
ATOM 716 N N . SER A 1 89 ? 13.473 7.317 -2.400 1.00 95.25 89 SER A N 1
ATOM 717 C CA . SER A 1 89 ? 12.554 8.112 -3.221 1.00 95.25 89 SER A CA 1
ATOM 718 C C . SER A 1 89 ? 11.176 7.462 -3.296 1.00 95.25 89 SER A C 1
ATOM 720 O O . SER A 1 89 ? 10.169 8.134 -3.095 1.00 95.25 89 SER A O 1
ATOM 722 N N . ILE A 1 90 ? 11.134 6.147 -3.531 1.00 96.38 90 ILE A N 1
ATOM 723 C CA . ILE A 1 90 ? 9.886 5.379 -3.607 1.00 96.38 90 ILE A CA 1
ATOM 724 C C . ILE A 1 90 ? 9.143 5.459 -2.270 1.00 96.38 90 ILE A C 1
ATOM 726 O O . ILE A 1 90 ? 7.954 5.758 -2.248 1.00 96.38 90 ILE A O 1
ATOM 730 N N . ILE A 1 91 ? 9.833 5.243 -1.144 1.00 97.19 91 ILE A N 1
ATOM 731 C CA . ILE A 1 91 ? 9.226 5.349 0.191 1.00 97.19 91 ILE A CA 1
ATOM 732 C C . ILE A 1 91 ? 8.701 6.764 0.450 1.00 97.19 91 ILE A C 1
ATOM 734 O O . ILE A 1 91 ? 7.626 6.896 1.033 1.00 97.19 91 ILE A O 1
ATOM 738 N N . GLY A 1 92 ? 9.421 7.807 0.022 1.00 95.88 92 GLY A N 1
ATOM 739 C CA . GLY A 1 92 ? 8.952 9.191 0.136 1.00 95.88 92 GLY A CA 1
ATOM 740 C C . GLY A 1 92 ? 7.613 9.395 -0.569 1.00 95.88 92 GLY A C 1
ATOM 741 O O . GLY A 1 92 ? 6.648 9.829 0.052 1.00 95.88 92 GLY A O 1
ATOM 742 N N . GLU A 1 93 ? 7.519 8.972 -1.829 1.00 96.00 93 GLU A N 1
ATOM 743 C CA . GLU A 1 93 ? 6.291 9.097 -2.618 1.00 96.00 93 GLU A CA 1
ATOM 744 C C . GLU A 1 93 ? 5.142 8.234 -2.065 1.00 96.00 93 GLU A C 1
ATOM 746 O O . GLU A 1 93 ? 3.997 8.679 -2.006 1.00 96.00 93 GLU A O 1
ATOM 751 N N . LEU A 1 94 ? 5.424 7.010 -1.602 1.00 96.75 94 LEU A N 1
ATOM 752 C CA . LEU A 1 94 ? 4.415 6.181 -0.934 1.00 96.75 94 LEU A CA 1
ATOM 753 C C . LEU A 1 94 ? 3.946 6.799 0.390 1.00 96.75 94 LEU A C 1
ATOM 755 O O . LEU A 1 94 ? 2.769 6.695 0.715 1.00 96.75 94 LEU A O 1
ATOM 759 N N . SER A 1 95 ? 4.824 7.469 1.139 1.00 95.50 95 SER A N 1
ATOM 760 C CA . SER A 1 95 ? 4.434 8.152 2.380 1.00 95.50 95 SER A CA 1
ATOM 761 C C . SER A 1 95 ? 3.465 9.302 2.098 1.00 95.50 95 SER A C 1
ATOM 763 O O . SER A 1 95 ? 2.443 9.413 2.769 1.00 95.50 95 SER A O 1
ATOM 765 N N . GLU A 1 96 ? 3.716 10.094 1.050 1.00 95.44 96 GLU A N 1
ATOM 766 C CA . GLU A 1 96 ? 2.790 11.152 0.619 1.00 95.44 96 GLU A CA 1
ATOM 767 C C . GLU A 1 96 ? 1.408 10.594 0.245 1.00 95.44 96 GLU A C 1
ATOM 769 O O . GLU A 1 96 ? 0.381 11.185 0.586 1.00 95.44 96 GLU A O 1
ATOM 774 N N . VAL A 1 97 ? 1.373 9.432 -0.419 1.00 95.56 97 VAL A N 1
ATOM 775 C CA . VAL A 1 97 ? 0.122 8.736 -0.761 1.00 95.56 97 VAL A CA 1
ATOM 776 C C . VAL A 1 97 ? -0.559 8.145 0.467 1.00 95.56 97 VAL A C 1
ATOM 778 O O . VAL A 1 97 ? -1.783 8.131 0.524 1.00 95.56 97 VAL A O 1
ATOM 781 N N . PHE A 1 98 ? 0.185 7.686 1.470 1.00 95.62 98 PHE A N 1
ATOM 782 C CA . PHE A 1 98 ? -0.420 7.229 2.719 1.00 95.62 98 PHE A CA 1
ATOM 783 C C . PHE A 1 98 ? -1.157 8.373 3.431 1.00 95.62 98 PHE A C 1
ATOM 785 O O . PHE A 1 98 ? -2.278 8.187 3.901 1.00 95.62 98 PHE A O 1
ATOM 792 N N . GLU A 1 99 ? -0.561 9.566 3.464 1.00 93.38 99 GLU A N 1
ATOM 793 C CA . GLU A 1 99 ? -1.185 10.764 4.038 1.00 93.38 99 GLU A CA 1
ATOM 794 C C . GLU A 1 99 ? -2.347 11.292 3.181 1.00 93.38 99 GLU A C 1
ATOM 796 O O . GLU A 1 99 ? -3.320 11.829 3.711 1.00 93.38 99 GLU A O 1
ATOM 801 N N . ASN A 1 100 ? -2.263 11.124 1.858 1.00 93.38 100 ASN A N 1
ATOM 802 C CA . ASN A 1 100 ? -3.247 11.604 0.888 1.00 93.38 100 ASN A CA 1
ATOM 803 C C . ASN A 1 100 ? -3.643 10.473 -0.080 1.00 93.38 100 ASN A C 1
ATOM 805 O O . ASN A 1 100 ? -3.210 10.472 -1.240 1.00 93.38 100 ASN A O 1
ATOM 809 N N . PRO A 1 101 ? -4.460 9.502 0.373 1.00 94.56 101 PRO A N 1
ATOM 810 C CA . PRO A 1 101 ? -4.758 8.308 -0.406 1.00 94.56 101 PRO A CA 1
ATOM 811 C C . PRO A 1 101 ? -5.502 8.632 -1.699 1.00 94.56 101 PRO A C 1
ATOM 813 O O . PRO A 1 101 ? -6.289 9.582 -1.790 1.00 94.56 101 PRO A O 1
ATOM 816 N N . LEU A 1 102 ? -5.277 7.798 -2.717 1.00 92.94 102 LEU A N 1
ATOM 817 C CA . LEU A 1 102 ? -5.993 7.885 -3.983 1.00 92.94 102 LEU A CA 1
ATOM 818 C C . LEU A 1 102 ? -7.499 7.705 -3.751 1.00 92.94 102 LEU A C 1
ATOM 820 O O . LEU A 1 102 ? -7.884 6.840 -2.966 1.00 92.94 102 LEU A O 1
ATOM 824 N N . PRO A 1 103 ? -8.369 8.420 -4.491 1.00 92.50 103 PRO A N 1
ATOM 825 C CA . PRO A 1 103 ? -9.813 8.265 -4.351 1.00 92.50 103 PRO A CA 1
ATOM 826 C C . PRO A 1 103 ? -10.257 6.802 -4.474 1.00 92.50 103 PRO A C 1
ATOM 828 O O . PRO A 1 103 ? -9.833 6.105 -5.394 1.00 92.50 103 PRO A O 1
ATOM 831 N N . VAL A 1 104 ? -11.197 6.362 -3.631 1.00 88.19 104 VAL A N 1
ATOM 832 C CA . VAL A 1 104 ? -11.732 4.981 -3.630 1.00 88.19 104 VAL A CA 1
ATOM 833 C C . VAL A 1 104 ? -12.199 4.518 -5.018 1.00 88.19 104 VAL A C 1
ATOM 835 O O . VAL A 1 104 ? -11.995 3.370 -5.398 1.00 88.19 104 VAL A O 1
ATOM 838 N N . LYS A 1 105 ? -12.773 5.421 -5.824 1.00 88.75 105 LYS A N 1
ATOM 839 C CA . LYS A 1 105 ? -13.111 5.159 -7.236 1.00 88.75 105 LYS A CA 1
ATOM 840 C C . LYS A 1 105 ? -11.896 4.666 -8.037 1.00 88.75 105 LYS A C 1
ATOM 842 O O . LYS A 1 105 ? -12.022 3.738 -8.824 1.00 88.75 105 LYS A O 1
ATOM 847 N N . THR A 1 106 ? -10.744 5.306 -7.862 1.00 86.31 106 THR A N 1
ATOM 848 C CA . THR A 1 106 ? -9.503 4.972 -8.567 1.00 86.31 106 THR A CA 1
ATOM 849 C C . THR A 1 106 ? -9.000 3.600 -8.133 1.00 86.31 106 THR A C 1
ATOM 851 O O . THR A 1 106 ? -8.660 2.788 -8.986 1.00 86.31 106 THR A O 1
ATOM 854 N N . VAL A 1 107 ? -9.035 3.316 -6.827 1.00 86.94 107 VAL A N 1
ATOM 855 C CA . VAL A 1 107 ? -8.689 2.001 -6.262 1.00 86.94 107 VAL A CA 1
ATOM 856 C C . VAL A 1 107 ? -9.593 0.904 -6.833 1.00 86.94 107 VAL A C 1
ATOM 858 O O . VAL A 1 107 ? -9.100 -0.107 -7.323 1.00 86.94 107 VAL A O 1
ATOM 861 N N . ARG A 1 108 ? -10.914 1.127 -6.843 1.00 86.81 108 ARG A N 1
ATOM 862 C CA . ARG A 1 108 ? -11.895 0.181 -7.394 1.00 86.81 108 ARG A CA 1
ATOM 863 C C . ARG A 1 108 ? -11.642 -0.117 -8.871 1.00 86.81 108 ARG A C 1
ATOM 865 O O . ARG A 1 108 ? -11.710 -1.271 -9.274 1.00 86.81 108 ARG A O 1
ATOM 872 N N . ASN A 1 109 ? -11.378 0.913 -9.671 1.00 87.56 109 ASN A N 1
ATOM 873 C CA . ASN A 1 109 ? -11.126 0.740 -11.100 1.00 87.56 109 ASN A CA 1
ATOM 874 C C . ASN A 1 109 ? -9.870 -0.106 -11.361 1.00 87.56 109 ASN A C 1
ATOM 876 O O . ASN A 1 109 ? -9.795 -0.779 -12.381 1.00 87.56 109 ASN A O 1
ATOM 880 N N . PHE A 1 110 ? -8.899 -0.095 -10.444 1.00 86.56 110 PHE A N 1
ATOM 881 C CA . PHE A 1 110 ? -7.659 -0.855 -10.592 1.00 86.56 110 PHE A CA 1
ATOM 882 C C . PHE A 1 110 ? -7.874 -2.376 -10.492 1.00 86.56 110 PHE A C 1
ATOM 884 O O . PHE A 1 110 ? -7.190 -3.135 -11.171 1.00 86.56 110 PHE A O 1
ATOM 891 N N . SER A 1 111 ? -8.836 -2.830 -9.681 1.00 84.75 111 SER A N 1
ATOM 892 C CA . SER A 1 111 ? -9.179 -4.254 -9.532 1.00 84.75 111 SER A CA 1
ATOM 893 C C . SER A 1 111 ? -10.395 -4.690 -10.359 1.00 84.75 111 SER A C 1
ATOM 895 O O . SER A 1 111 ? -10.829 -5.843 -10.270 1.00 84.75 111 SER A O 1
ATOM 897 N N . GLU A 1 112 ? -10.963 -3.799 -11.176 1.00 86.19 112 GLU A N 1
ATOM 898 C CA . GLU A 1 112 ? -12.145 -4.098 -11.981 1.00 86.19 112 GLU A CA 1
ATOM 899 C C . GLU A 1 112 ? -11.866 -5.239 -12.974 1.00 86.19 112 GLU A C 1
ATOM 901 O O . GLU A 1 112 ? -10.882 -5.238 -13.708 1.00 86.19 112 GLU A O 1
ATOM 906 N N . GLY A 1 113 ? -12.724 -6.264 -12.963 1.00 84.62 113 GLY A N 1
ATOM 907 C CA . GLY A 1 113 ? -12.534 -7.470 -13.775 1.00 84.62 113 GLY A CA 1
ATOM 908 C C . GLY A 1 113 ? -11.442 -8.428 -13.274 1.00 84.62 113 GLY A C 1
ATOM 909 O O . GLY A 1 113 ? -11.257 -9.482 -13.879 1.00 84.62 113 GLY A O 1
ATOM 910 N N . ASN A 1 114 ? -10.763 -8.120 -12.161 1.00 87.81 114 ASN A N 1
ATOM 911 C CA . ASN A 1 114 ? -9.727 -8.962 -11.563 1.00 87.81 114 ASN A CA 1
ATOM 912 C C . ASN A 1 114 ? -10.098 -9.383 -10.122 1.00 87.81 114 ASN A C 1
ATOM 914 O O . ASN A 1 114 ? -9.693 -8.735 -9.152 1.00 87.81 114 ASN A O 1
ATOM 918 N N . PRO A 1 115 ? -10.849 -10.489 -9.948 1.00 86.75 115 PRO A N 1
ATOM 919 C CA . PRO A 1 115 ? -11.320 -10.921 -8.631 1.00 86.75 115 PRO A CA 1
ATOM 920 C C . PRO A 1 115 ? -10.192 -11.360 -7.689 1.00 86.75 115 PRO A C 1
ATOM 922 O O . PRO A 1 115 ? -10.342 -11.242 -6.478 1.00 86.75 115 PRO A O 1
ATOM 925 N N . ILE A 1 116 ? -9.062 -11.840 -8.222 1.00 88.62 116 ILE A N 1
ATOM 926 C CA . ILE A 1 116 ? -7.907 -12.252 -7.410 1.00 88.62 116 ILE A CA 1
ATOM 927 C C . ILE A 1 116 ? -7.256 -11.022 -6.776 1.00 88.62 116 ILE A C 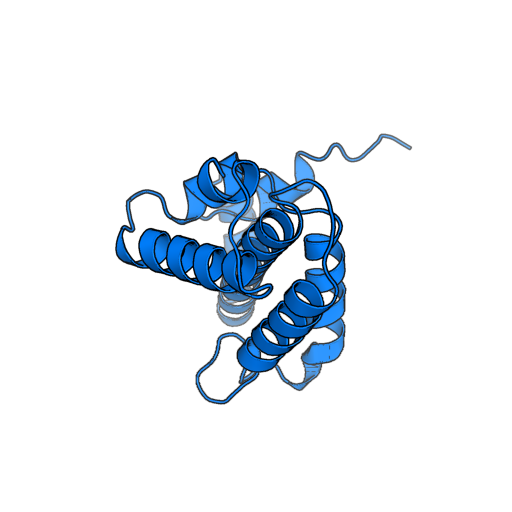1
ATOM 929 O O . ILE A 1 116 ? -6.993 -11.006 -5.578 1.00 88.62 116 ILE A O 1
ATOM 933 N N . MET A 1 117 ? -7.055 -9.965 -7.564 1.00 86.75 117 MET A N 1
ATOM 934 C CA . MET A 1 117 ? -6.520 -8.703 -7.058 1.00 86.75 117 MET A CA 1
ATOM 935 C C . MET A 1 117 ? -7.466 -8.057 -6.041 1.00 86.75 117 MET A C 1
ATOM 937 O O . MET A 1 117 ? -7.021 -7.605 -4.991 1.00 86.75 117 MET A O 1
ATOM 941 N N . ALA A 1 118 ? -8.773 -8.062 -6.318 1.00 88.06 118 ALA A N 1
ATOM 942 C CA . ALA A 1 118 ? -9.769 -7.563 -5.375 1.00 88.06 118 ALA A CA 1
ATOM 943 C C . ALA A 1 118 ? -9.750 -8.335 -4.042 1.00 88.06 118 ALA A C 1
ATOM 945 O O . ALA A 1 118 ? -9.867 -7.722 -2.983 1.00 88.06 118 ALA A O 1
ATOM 946 N N . ALA A 1 119 ? -9.571 -9.660 -4.084 1.00 92.25 119 ALA A N 1
ATOM 947 C CA . ALA A 1 119 ? -9.442 -10.480 -2.883 1.00 92.25 119 ALA A CA 1
ATOM 948 C C . ALA A 1 119 ? -8.172 -10.144 -2.085 1.00 92.25 119 ALA A C 1
ATOM 950 O O . ALA A 1 119 ? -8.258 -10.010 -0.870 1.00 92.25 119 ALA A O 1
ATOM 951 N N . GLY A 1 120 ? -7.033 -9.932 -2.755 1.00 92.38 120 GLY A N 1
ATOM 952 C CA . GLY A 1 120 ? -5.796 -9.509 -2.088 1.00 92.38 120 GLY A CA 1
ATOM 953 C C . GLY A 1 120 ? -5.934 -8.150 -1.392 1.00 92.38 120 GLY A C 1
ATOM 954 O O . GLY A 1 120 ? -5.543 -7.998 -0.242 1.00 92.38 120 GLY A O 1
ATOM 955 N N . PHE A 1 121 ? -6.587 -7.181 -2.041 1.00 93.75 121 PHE A N 1
ATOM 956 C CA . PHE A 1 121 ? -6.883 -5.879 -1.426 1.00 93.75 121 PHE A CA 1
ATOM 957 C C . PHE A 1 121 ? -7.769 -6.001 -0.181 1.00 93.75 121 PHE A C 1
ATOM 959 O O . PHE A 1 121 ? -7.561 -5.295 0.804 1.00 93.75 121 PHE A O 1
ATOM 966 N N . TYR A 1 122 ? -8.760 -6.891 -0.225 1.00 93.81 122 TYR A N 1
ATOM 967 C CA . TYR A 1 122 ? -9.627 -7.168 0.915 1.00 93.81 122 TYR A CA 1
ATOM 968 C C . TYR A 1 122 ? -8.876 -7.852 2.065 1.00 93.81 122 TYR A C 1
ATOM 970 O O . TYR A 1 122 ? -9.091 -7.503 3.226 1.00 93.81 122 TYR A O 1
ATOM 978 N N . GLU A 1 123 ? -7.996 -8.805 1.755 1.00 95.44 123 GLU A N 1
ATOM 979 C CA . GLU A 1 123 ? -7.169 -9.501 2.743 1.00 95.44 123 GLU A CA 1
ATOM 980 C C . GLU A 1 123 ? -6.256 -8.524 3.490 1.00 95.44 123 GLU A C 1
ATOM 982 O O . GLU A 1 123 ? -6.298 -8.484 4.721 1.00 95.44 123 GLU A O 1
ATOM 987 N N . ASP A 1 124 ? -5.530 -7.673 2.761 1.00 95.25 124 ASP A N 1
ATOM 988 C CA . ASP A 1 124 ? -4.697 -6.617 3.343 1.00 95.25 124 ASP A CA 1
ATOM 989 C C . ASP A 1 124 ? -5.502 -5.732 4.301 1.00 95.25 124 ASP A C 1
ATOM 991 O O . ASP A 1 124 ? -5.097 -5.507 5.444 1.00 95.25 124 ASP A O 1
ATOM 995 N N . ALA A 1 125 ? -6.672 -5.262 3.854 1.00 94.44 125 ALA A N 1
ATOM 996 C CA . ALA A 1 125 ? -7.537 -4.417 4.666 1.00 94.44 125 ALA A CA 1
ATOM 997 C C . ALA A 1 125 ? -7.963 -5.126 5.959 1.00 94.44 125 ALA A C 1
ATOM 999 O O . ALA A 1 125 ? -7.826 -4.554 7.037 1.00 94.44 125 ALA A O 1
ATOM 1000 N N . CYS A 1 126 ? -8.405 -6.387 5.869 1.00 93.31 126 CYS A N 1
ATOM 1001 C CA . CYS A 1 126 ? -8.819 -7.192 7.021 1.00 93.31 126 CYS A CA 1
ATOM 1002 C C . CYS A 1 126 ? -7.693 -7.391 8.037 1.00 93.31 126 CYS A C 1
ATOM 1004 O O . CYS A 1 126 ? -7.926 -7.306 9.246 1.00 93.31 126 CYS A O 1
ATOM 1006 N N . VAL A 1 127 ? -6.477 -7.674 7.566 1.00 93.62 127 VAL A N 1
ATOM 1007 C CA . VAL A 1 127 ? -5.313 -7.868 8.439 1.00 93.62 127 VAL A CA 1
ATOM 1008 C C . VAL A 1 127 ? -4.974 -6.570 9.169 1.00 93.62 127 VAL A C 1
ATOM 1010 O O . VAL A 1 127 ? -4.717 -6.607 10.371 1.00 93.62 127 VAL A O 1
ATOM 1013 N N . ILE A 1 128 ? -5.047 -5.425 8.485 1.00 94.56 128 ILE A N 1
ATOM 1014 C CA . ILE A 1 128 ? -4.778 -4.118 9.092 1.00 94.56 128 ILE A CA 1
ATOM 1015 C C . ILE A 1 128 ? -5.827 -3.784 10.155 1.00 94.56 128 ILE A C 1
ATOM 1017 O O . ILE A 1 128 ? -5.456 -3.606 11.312 1.00 94.56 128 ILE A O 1
ATOM 1021 N N . VAL A 1 129 ? -7.121 -3.783 9.811 1.00 92.50 129 VAL A N 1
ATOM 1022 C CA . VAL A 1 129 ? -8.185 -3.387 10.760 1.00 92.50 129 VAL A CA 1
ATOM 1023 C C . VAL A 1 129 ? -8.304 -4.337 11.956 1.00 92.50 129 VAL A C 1
ATOM 1025 O O . VAL A 1 129 ? -8.804 -3.973 13.014 1.00 92.50 129 VAL A O 1
ATOM 1028 N N . SER A 1 130 ? -7.867 -5.592 11.814 1.00 90.50 130 SER A N 1
ATOM 1029 C CA . SER A 1 130 ? -7.909 -6.568 12.911 1.00 90.50 130 SER A CA 1
ATOM 1030 C C . SER A 1 130 ? -6.679 -6.534 13.819 1.00 90.50 130 SER A C 1
ATOM 1032 O O . SER A 1 130 ? -6.671 -7.230 14.839 1.00 90.50 130 SER A O 1
ATOM 1034 N N . MET A 1 131 ? -5.668 -5.717 13.503 1.00 89.88 131 MET A N 1
ATOM 1035 C CA . MET A 1 131 ? -4.377 -5.695 14.200 1.00 89.88 131 MET A CA 1
ATOM 1036 C C . MET A 1 131 ? -4.502 -5.376 15.700 1.00 89.88 131 MET A C 1
ATOM 1038 O O . MET A 1 131 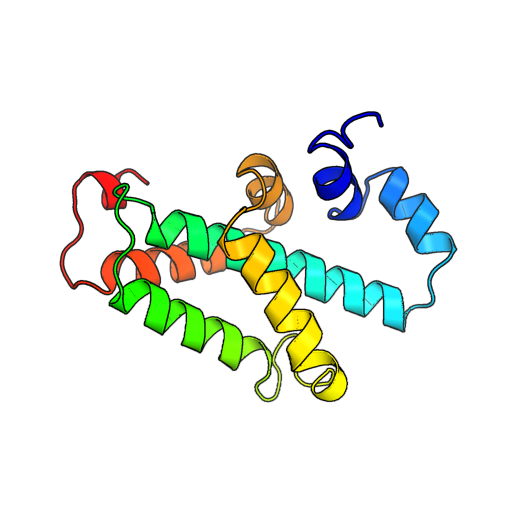? -3.721 -5.869 16.523 1.00 89.88 131 MET A O 1
ATOM 1042 N N . ASP A 1 132 ? -5.519 -4.604 16.080 1.00 80.12 132 ASP A N 1
ATOM 1043 C CA . ASP A 1 132 ? -5.783 -4.230 17.471 1.00 80.12 132 ASP A CA 1
ATOM 1044 C C . ASP A 1 132 ? -6.562 -5.292 18.269 1.00 80.12 132 ASP A C 1
ATOM 1046 O O . ASP A 1 132 ? -6.707 -5.184 19.490 1.00 80.12 132 ASP A O 1
ATOM 1050 N N . GLY A 1 133 ? -6.971 -6.384 17.615 1.00 76.62 133 GLY A N 1
ATOM 1051 C CA . GLY A 1 133 ? -7.509 -7.595 18.237 1.00 76.62 133 GLY A CA 1
ATOM 1052 C C . GLY A 1 133 ? -9.024 -7.603 18.458 1.00 76.62 133 GLY A C 1
ATOM 1053 O O . GLY A 1 133 ? -9.583 -8.660 18.757 1.00 76.62 133 GLY A O 1
ATOM 1054 N N . ALA A 1 134 ? -9.714 -6.473 18.283 1.00 81.81 134 ALA A N 1
ATOM 1055 C CA . ALA A 1 134 ? -11.172 -6.407 18.329 1.00 81.81 134 ALA A CA 1
ATOM 1056 C C . ALA A 1 134 ? -11.719 -5.407 17.308 1.00 81.81 134 ALA A C 1
ATOM 1058 O O . ALA A 1 134 ? -11.423 -4.223 17.382 1.00 81.81 134 ALA A O 1
ATOM 1059 N N . LEU A 1 135 ? -12.589 -5.886 16.416 1.00 85.31 135 LEU A N 1
ATOM 1060 C CA . LEU A 1 135 ? -13.220 -5.049 15.397 1.00 85.31 135 LEU A CA 1
ATOM 1061 C C . LEU A 1 135 ? -14.415 -4.273 15.960 1.00 85.31 135 LEU A C 1
ATOM 1063 O O . LEU A 1 135 ? -15.420 -4.856 16.404 1.00 85.31 135 LEU A O 1
ATOM 1067 N N . THR A 1 136 ? -14.339 -2.956 15.858 1.00 86.12 136 THR A N 1
ATOM 1068 C CA . THR A 1 136 ? -15.427 -2.010 16.072 1.00 86.12 136 THR A CA 1
ATOM 1069 C C . THR A 1 136 ? -16.541 -2.195 15.036 1.00 86.12 136 THR A C 1
ATOM 1071 O O . THR A 1 136 ? -16.403 -2.849 14.001 1.00 86.12 136 THR A O 1
ATOM 1074 N N . LYS A 1 137 ? -17.710 -1.594 15.293 1.00 88.75 137 LYS A N 1
ATOM 1075 C CA . LYS A 1 137 ? -18.809 -1.584 14.313 1.00 88.75 137 LYS A CA 1
ATOM 1076 C C . LYS A 1 137 ? -18.442 -0.807 13.040 1.00 88.75 137 LYS A C 1
ATOM 1078 O O . LYS A 1 137 ? -18.996 -1.105 11.990 1.00 88.75 137 LYS A O 1
ATOM 1083 N N . LYS A 1 138 ? -17.560 0.193 13.139 1.00 88.19 138 LYS A N 1
ATOM 1084 C CA . LYS A 1 138 ? -17.145 1.000 11.988 1.00 88.19 138 LYS A CA 1
ATOM 1085 C C . LYS A 1 138 ? -16.219 0.208 11.072 1.00 88.19 138 LYS A C 1
ATOM 1087 O O . LYS A 1 138 ? -16.532 0.112 9.897 1.00 88.19 138 LYS A O 1
ATOM 1092 N N . GLU A 1 139 ? -15.204 -0.453 11.622 1.00 87.81 139 GLU A N 1
ATOM 1093 C CA . GLU A 1 139 ? -14.288 -1.315 10.852 1.00 87.81 139 GLU A CA 1
ATOM 1094 C C . GLU A 1 139 ? -14.997 -2.496 10.188 1.00 87.81 139 GLU A C 1
ATOM 1096 O O . GLU A 1 139 ? -14.578 -2.936 9.134 1.00 87.81 139 GLU A O 1
ATOM 1101 N N . LYS A 1 140 ? -16.084 -3.010 10.780 1.00 87.50 140 LYS A N 1
ATOM 1102 C CA . LYS A 1 140 ? -16.910 -4.058 10.147 1.00 87.50 140 LYS A CA 1
ATOM 1103 C C . LYS A 1 140 ? -17.785 -3.551 9.002 1.00 87.50 140 LYS A C 1
ATOM 1105 O O . LYS A 1 140 ? -18.249 -4.355 8.201 1.00 87.50 140 LYS A O 1
ATOM 1110 N N . ASN A 1 141 ? -18.147 -2.270 9.039 1.00 87.94 141 ASN A N 1
ATOM 1111 C CA . ASN A 1 141 ? -18.996 -1.646 8.026 1.00 87.94 141 ASN A CA 1
ATOM 1112 C C . ASN A 1 141 ? -18.176 -1.099 6.852 1.00 87.94 141 ASN A C 1
ATOM 1114 O O . ASN A 1 141 ? -18.732 -0.958 5.763 1.00 87.94 141 ASN A O 1
ATOM 1118 N N . PHE A 1 142 ? -16.931 -0.709 7.127 1.00 85.94 142 PHE A N 1
ATOM 1119 C CA . PHE A 1 142 ? -15.897 -0.456 6.134 1.00 85.94 142 PHE A CA 1
ATOM 1120 C C . PHE A 1 142 ? -15.601 -1.747 5.361 1.00 85.94 142 PHE A C 1
ATOM 1122 O O . PHE A 1 142 ? -15.544 -1.660 4.115 1.00 85.94 142 PHE A O 1
#

pLDDT: mean 83.67, std 17.06, range [35.22, 97.5]

Radius of gyration: 15.98 Å; chains: 1; bounding box: 38×43×45 Å

Foldseek 3Di:
DDPPPPVVVLQCQDPPRPSVVVVVVVDDPVVVLLSNLLSVLLLLLLLLLCLCCLVPDRDPQLVVVVVVVLVVCCDPPHSCVVPPVCSVVSVVVSVVCSVVPDPPVSSCVVCVVPVPVVVVSVVSSVCSNCRVPDHDPRSVVD

Sequence (142 aa):
MPMENLSSLASKVLPGHEFYEKFREEMNPEQEIFHLKMNYAKVLVSIWSYSCMADGIFHQKEGSLVGQMVKALFEEGCIFFDHQSEKTSIIGELSEVFENPLPVKTVRNFSEGNPIMAAGFYEDACVIVSMDGALTKKEKNF

Secondary structure (DSSP, 8-state):
-----THHHHTTS-TT-HHHHHHHTTS-HHHHHHHHHHHHHHHHHHHHHHHHTTTSS--HHHHHHHHHHHHHTTSTTSTTTT-STTHHHHHHHHHHHHHSPPPHHHHHHHTTT-HHHHHHHHHHHHHHHTTTSS--HHHHH-